Protein AF-A0A942GLH0-F1 (afdb_monomer)

Sequence (120 aa):
VSQIEAGRIKAFAVTTGQRLNDHPTLRHYPTLQEMGLRNFNLTIWHGLYAPRGTPPAVTQRLNAAMRAALRDPVFIQRQNALGALVATDNRITPEGHRAFVTNQINQLRVVIEAAGQFAD

Nearest PDB structures (foldseek):
  2f5x-assembly3_C  TM=9.292E-01  e=9.327E-06  Bordetella pertussis Tohama I
  5oku-assembly1_A  TM=9.054E-01  e=2.329E-04  Rhodopseudomonas palustris CGA009
  8hk9-assembly2_A  TM=7.800E-01  e=3.180E-03  Piscinibacter sakaiensis

Mean predicted aligned error: 3.08 Å

Solvent-accessible surface area (backbone atoms only — not comparable to full-atom values): 7408 Å² total; per-residue (Å²): 89,68,53,50,77,70,66,76,45,87,82,76,59,40,45,40,78,58,65,46,72,91,31,92,72,59,40,82,34,48,22,40,36,82,72,67,44,73,89,41,58,63,76,93,82,86,85,89,86,76,67,92,84,64,52,67,71,57,55,50,52,52,46,52,53,49,57,52,50,66,66,32,67,68,52,46,51,55,36,40,68,58,73,42,81,78,76,82,59,61,60,71,39,77,67,37,32,51,53,49,52,54,50,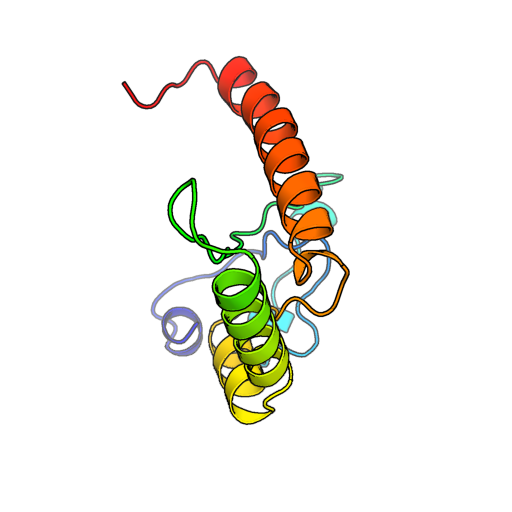49,53,58,57,48,48,57,52,39,62,73,65,73,61,72,98,120

Foldseek 3Di:
DVCVVVVVDDDAADQAPAFLCVAPRRNVHHHVCVVVPPPRHDDDDDDDDDDPPDDPVVVVVVLVVVLVLLPDPVSQVVCSNVVHHRDPDPCSPPVVVVVVVVVVCVVVVVVCVVVVDDPD

Structure (mmCIF, N/CA/C/O backbone):
data_AF-A0A942GLH0-F1
#
_entry.id   AF-A0A942GLH0-F1
#
loop_
_atom_site.group_PDB
_atom_site.id
_atom_site.type_symbol
_atom_site.label_atom_id
_atom_site.label_alt_id
_atom_site.label_comp_id
_atom_site.label_asym_id
_atom_site.label_entity_id
_atom_site.label_seq_id
_atom_site.pdbx_PDB_ins_code
_atom_site.Cartn_x
_atom_site.Cartn_y
_atom_site.Cartn_z
_atom_site.occupancy
_atom_site.B_iso_or_equiv
_atom_site.auth_seq_id
_atom_site.auth_comp_id
_atom_site.auth_asym_id
_atom_site.auth_atom_id
_atom_site.pdbx_PDB_model_num
ATOM 1 N N . VAL A 1 1 ? -2.685 -4.211 -14.332 1.00 90.44 1 VAL A N 1
ATOM 2 C CA . VAL A 1 1 ? -1.546 -4.225 -15.283 1.00 90.44 1 VAL A CA 1
ATOM 3 C C . VAL A 1 1 ? -1.939 -4.712 -16.677 1.00 90.44 1 VAL A C 1
ATOM 5 O O . VAL A 1 1 ? -1.594 -4.038 -17.635 1.00 90.44 1 VAL A O 1
ATOM 8 N N . SER A 1 2 ? -2.729 -5.783 -16.808 1.00 93.50 2 SER A N 1
ATOM 9 C CA . SER A 1 2 ? -3.151 -6.364 -18.103 1.00 93.50 2 SER A CA 1
ATOM 10 C C . SER A 1 2 ? -3.710 -5.387 -19.148 1.00 93.50 2 SER A C 1
ATOM 12 O O . SER A 1 2 ? -3.547 -5.594 -20.343 1.00 93.50 2 SER A O 1
ATOM 14 N N . GLN A 1 3 ? -4.355 -4.298 -18.725 1.00 95.50 3 GLN A N 1
ATOM 15 C CA . GLN A 1 3 ? -4.838 -3.249 -19.631 1.00 95.50 3 GLN A CA 1
ATOM 16 C C . GLN A 1 3 ? -3.704 -2.522 -20.372 1.00 95.50 3 GLN A C 1
ATOM 18 O O . GLN A 1 3 ? -3.867 -2.168 -21.538 1.00 95.50 3 GLN A O 1
ATOM 23 N N . ILE A 1 4 ? -2.567 -2.320 -19.697 1.00 96.19 4 ILE A N 1
ATOM 24 C CA . ILE A 1 4 ? -1.349 -1.723 -20.261 1.00 96.19 4 ILE A CA 1
ATOM 25 C C . ILE A 1 4 ? -0.727 -2.707 -21.255 1.00 96.19 4 ILE A C 1
ATOM 27 O O . ILE A 1 4 ? -0.427 -2.338 -22.382 1.00 96.19 4 ILE A O 1
ATOM 31 N N . GLU A 1 5 ? -0.597 -3.975 -20.855 1.00 94.12 5 GLU A N 1
ATOM 32 C CA . GLU A 1 5 ? -0.011 -5.046 -21.678 1.00 94.12 5 GLU A CA 1
ATOM 33 C C . GLU A 1 5 ? -0.807 -5.291 -22.961 1.00 94.12 5 GLU A C 1
ATOM 35 O O . GLU A 1 5 ? -0.231 -5.498 -24.023 1.00 94.12 5 GLU A O 1
ATOM 40 N N . ALA A 1 6 ? -2.136 -5.207 -22.878 1.00 96.75 6 ALA A N 1
ATOM 41 C CA . ALA A 1 6 ? -3.029 -5.328 -24.024 1.00 96.75 6 ALA A CA 1
ATOM 42 C C . ALA A 1 6 ? -3.052 -4.079 -24.929 1.00 96.75 6 ALA A C 1
ATOM 44 O O . ALA A 1 6 ? -3.819 -4.049 -25.889 1.00 96.75 6 ALA A O 1
ATOM 45 N N . GLY A 1 7 ? -2.302 -3.019 -24.604 1.00 95.69 7 GLY A N 1
ATOM 46 C CA . GLY A 1 7 ? -2.294 -1.764 -25.364 1.00 95.69 7 GLY A CA 1
ATOM 47 C C . GLY A 1 7 ? -3.612 -0.982 -25.312 1.00 95.69 7 GLY A C 1
ATOM 48 O O . GLY A 1 7 ? -3.802 -0.051 -26.089 1.00 95.69 7 GLY A O 1
ATOM 49 N N . ARG A 1 8 ? -4.531 -1.339 -24.402 1.00 97.69 8 ARG A N 1
ATOM 50 C CA . ARG A 1 8 ? -5.845 -0.682 -24.273 1.00 97.69 8 ARG A CA 1
ATOM 51 C C . ARG A 1 8 ? -5.768 0.658 -23.553 1.00 97.69 8 ARG A C 1
ATOM 53 O O . ARG A 1 8 ? -6.656 1.487 -23.717 1.00 97.69 8 ARG A O 1
ATOM 60 N N . ILE A 1 9 ? -4.724 0.863 -22.753 1.00 97.06 9 ILE A N 1
ATOM 61 C CA . ILE A 1 9 ? -4.447 2.131 -22.080 1.00 97.06 9 ILE A CA 1
ATOM 62 C C . ILE A 1 9 ? -2.976 2.504 -22.224 1.00 97.06 9 ILE A C 1
ATOM 64 O O . ILE A 1 9 ? -2.098 1.642 -22.274 1.00 97.06 9 ILE A O 1
ATOM 68 N N . LYS A 1 10 ? -2.706 3.810 -22.219 1.00 96.50 10 LYS A N 1
ATOM 69 C CA . LYS A 1 10 ? -1.351 4.352 -22.142 1.00 96.50 10 LYS A CA 1
ATOM 70 C C . LYS A 1 10 ? -1.008 4.652 -20.685 1.00 96.50 10 LYS A C 1
ATOM 72 O O . LYS A 1 10 ? -1.669 5.468 -20.051 1.00 96.50 10 LYS A O 1
ATOM 77 N N . ALA A 1 11 ? 0.028 4.001 -20.167 1.00 96.50 11 ALA A N 1
ATOM 78 C CA . ALA A 1 11 ? 0.637 4.374 -18.895 1.00 96.50 11 ALA A CA 1
ATOM 79 C C . ALA A 1 11 ? 1.756 5.403 -19.122 1.00 96.50 11 ALA A C 1
ATOM 81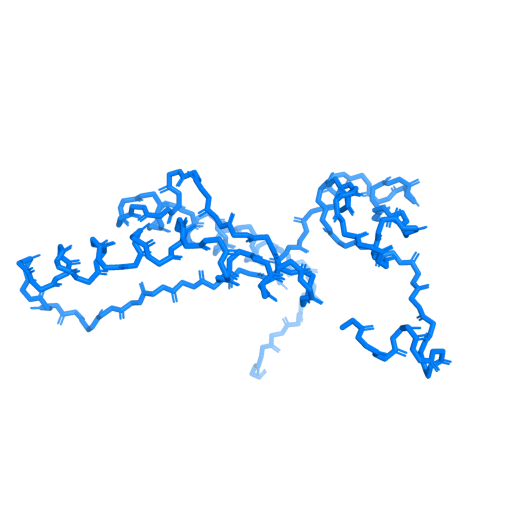 O O . ALA A 1 11 ? 2.393 5.416 -20.177 1.00 96.50 11 ALA A O 1
ATOM 82 N N . PHE A 1 12 ? 1.972 6.277 -18.138 1.00 97.38 12 PHE A N 1
ATOM 83 C CA . PHE A 1 12 ? 2.957 7.363 -18.217 1.00 97.38 12 PHE A CA 1
ATOM 84 C C . PHE A 1 12 ? 4.037 7.253 -17.143 1.00 97.38 12 PHE A C 1
ATOM 86 O O . PHE A 1 12 ? 5.205 7.481 -17.435 1.00 97.38 12 PHE A O 1
ATOM 93 N N . ALA A 1 13 ? 3.656 6.883 -15.921 1.00 97.94 13 ALA A N 1
ATOM 94 C CA . ALA A 1 13 ? 4.549 6.812 -14.776 1.00 97.94 13 ALA A CA 1
ATOM 95 C C . ALA A 1 13 ? 3.998 5.866 -13.704 1.00 97.94 13 ALA A C 1
ATOM 97 O O . ALA A 1 13 ? 2.815 5.515 -13.720 1.00 97.94 13 ALA A O 1
ATOM 98 N N . VAL A 1 14 ? 4.849 5.516 -12.743 1.00 97.56 14 VAL A N 1
ATOM 99 C CA . VAL A 1 14 ? 4.463 4.925 -11.457 1.00 97.56 14 VAL A CA 1
ATOM 100 C C . VAL A 1 14 ? 4.596 5.960 -10.334 1.00 97.56 14 VAL A C 1
ATOM 102 O O . VAL A 1 14 ? 5.420 6.873 -10.395 1.00 97.56 14 VAL A O 1
ATOM 105 N N . THR A 1 15 ? 3.785 5.824 -9.287 1.00 97.31 15 THR A N 1
ATOM 106 C CA . THR A 1 15 ? 3.769 6.743 -8.132 1.00 97.31 15 THR A CA 1
ATOM 107 C C . THR A 1 15 ? 4.631 6.268 -6.960 1.00 97.31 15 THR A C 1
ATOM 109 O O . THR A 1 15 ? 4.663 6.909 -5.909 1.00 97.31 15 THR A O 1
ATOM 112 N N . THR A 1 16 ? 5.310 5.131 -7.123 1.00 96.69 16 THR A N 1
ATOM 113 C CA . THR A 1 16 ? 6.239 4.571 -6.145 1.00 96.69 16 THR A CA 1
ATOM 114 C C . THR A 1 16 ? 7.486 5.435 -6.011 1.00 96.69 16 THR A C 1
ATOM 116 O O . THR A 1 16 ? 7.950 6.055 -6.968 1.00 96.69 16 THR A O 1
ATOM 119 N N . GLY A 1 17 ? 8.079 5.412 -4.818 1.00 95.56 17 GLY A N 1
ATOM 120 C CA . GLY A 1 17 ? 9.318 6.134 -4.538 1.00 95.56 17 GLY A CA 1
ATOM 121 C C . GLY A 1 17 ? 10.534 5.666 -5.354 1.00 95.56 17 GLY A C 1
ATOM 122 O O . GLY A 1 17 ? 11.527 6.379 -5.432 1.00 95.56 17 GLY A O 1
ATOM 123 N N . GLN A 1 18 ? 10.471 4.470 -5.936 1.00 95.12 18 GLN A N 1
ATOM 124 C CA . GLN A 1 18 ? 11.503 3.857 -6.775 1.00 95.12 18 GLN A CA 1
ATOM 125 C C . GLN A 1 18 ? 10.833 3.082 -7.914 1.00 95.12 18 GLN A C 1
ATOM 127 O O . GLN A 1 18 ? 9.651 2.731 -7.819 1.00 95.12 18 GLN A O 1
ATOM 132 N N . ARG A 1 19 ? 11.575 2.804 -8.990 1.00 96.31 19 ARG A N 1
ATOM 133 C CA . ARG A 1 19 ? 11.076 1.986 -10.103 1.00 96.31 19 ARG A CA 1
ATOM 134 C C . ARG A 1 19 ? 10.741 0.567 -9.649 1.00 96.31 19 ARG A C 1
ATOM 136 O O . ARG A 1 19 ? 11.426 -0.016 -8.813 1.00 96.31 19 ARG A O 1
ATOM 143 N N . LEU A 1 20 ? 9.719 -0.016 -10.271 1.00 95.88 20 LEU A N 1
ATOM 144 C CA . LEU A 1 20 ? 9.342 -1.419 -10.092 1.00 95.88 20 LEU A CA 1
ATOM 145 C C . LEU A 1 20 ? 10.206 -2.317 -10.991 1.00 95.88 20 LEU A C 1
ATOM 147 O O . LEU A 1 20 ? 9.701 -2.914 -11.937 1.00 95.88 20 LEU A O 1
ATOM 151 N N . ASN A 1 21 ? 11.516 -2.371 -10.729 1.00 94.81 21 ASN A N 1
ATOM 152 C CA . ASN A 1 21 ? 12.498 -3.036 -11.602 1.00 94.81 21 ASN A CA 1
ATOM 153 C C . ASN A 1 21 ? 12.191 -4.524 -11.848 1.00 94.81 21 ASN A C 1
ATOM 155 O O . ASN A 1 21 ? 12.366 -5.011 -12.966 1.00 94.81 21 ASN A O 1
ATOM 159 N N . ASP A 1 22 ? 11.666 -5.211 -10.833 1.00 92.69 22 ASP A N 1
ATOM 160 C CA . ASP A 1 22 ? 11.338 -6.641 -10.888 1.00 92.69 22 ASP A CA 1
ATOM 161 C C . ASP A 1 22 ? 9.966 -6.925 -11.523 1.00 92.69 22 ASP A C 1
ATOM 163 O O . ASP A 1 22 ? 9.556 -8.080 -11.670 1.00 92.69 22 ASP A O 1
ATOM 167 N N . HIS A 1 23 ? 9.223 -5.883 -11.903 1.00 96.19 23 HIS A N 1
ATOM 168 C CA . HIS A 1 23 ? 7.927 -6.037 -12.545 1.00 96.19 23 HIS A CA 1
ATOM 169 C C . HIS A 1 23 ? 8.092 -6.117 -14.076 1.00 96.19 23 HIS A C 1
ATOM 171 O O . HIS A 1 23 ? 8.572 -5.154 -14.675 1.00 96.19 23 HIS A O 1
ATOM 177 N N . PRO A 1 24 ? 7.586 -7.165 -14.763 1.00 93.50 24 PRO A N 1
ATOM 178 C CA . PRO A 1 24 ? 7.759 -7.346 -16.213 1.00 93.50 24 PRO A CA 1
ATOM 179 C C . PRO A 1 24 ? 7.337 -6.137 -17.065 1.00 93.50 24 PRO A C 1
ATOM 181 O O . PRO A 1 24 ? 8.085 -5.693 -17.931 1.00 93.50 24 PRO A O 1
ATOM 184 N N . THR A 1 25 ? 6.157 -5.584 -16.774 1.00 95.31 25 THR A N 1
ATOM 185 C CA . THR A 1 25 ? 5.556 -4.459 -17.512 1.00 95.31 25 THR A CA 1
ATOM 186 C C . THR A 1 25 ? 5.883 -3.090 -16.912 1.00 95.31 25 THR A C 1
ATOM 188 O O . THR A 1 25 ? 6.290 -2.176 -17.626 1.00 95.31 25 THR A O 1
ATOM 191 N N . LEU A 1 26 ? 5.727 -2.918 -15.595 1.00 96.88 26 LEU A N 1
ATOM 192 C CA . LEU A 1 26 ? 5.826 -1.606 -14.955 1.00 96.88 26 LEU A CA 1
ATOM 193 C C . LEU A 1 26 ? 7.257 -1.046 -14.874 1.00 96.88 26 LEU A C 1
ATOM 195 O O . LEU A 1 26 ? 7.407 0.171 -14.786 1.00 96.88 26 LEU A O 1
ATOM 199 N N . ARG A 1 27 ? 8.302 -1.884 -14.984 1.00 96.31 27 ARG A N 1
ATOM 200 C CA . ARG A 1 27 ? 9.717 -1.447 -14.990 1.00 96.31 27 ARG A CA 1
ATOM 201 C C . ARG A 1 27 ? 10.054 -0.412 -16.071 1.00 96.31 27 ARG A C 1
ATOM 203 O O . ARG A 1 27 ? 11.006 0.353 -15.928 1.00 96.31 27 ARG A O 1
ATOM 210 N N . HIS A 1 28 ? 9.280 -0.393 -17.157 1.00 95.38 28 HIS A N 1
ATOM 211 C CA . HIS A 1 28 ? 9.500 0.490 -18.300 1.00 95.38 28 HIS A CA 1
ATOM 212 C C . HIS A 1 28 ? 9.037 1.933 -18.053 1.00 95.38 28 HIS A C 1
ATOM 214 O O . HIS A 1 28 ? 9.422 2.827 -18.805 1.00 95.38 28 HIS A O 1
ATOM 220 N N . TYR A 1 29 ? 8.260 2.184 -16.996 1.00 97.31 29 TYR A N 1
ATOM 221 C CA . TYR A 1 29 ? 7.732 3.512 -16.693 1.00 97.31 29 TYR A CA 1
ATOM 222 C C . TYR A 1 29 ? 8.572 4.222 -15.625 1.00 97.31 29 TYR A C 1
ATOM 224 O O . TYR A 1 29 ? 8.978 3.588 -14.647 1.00 97.31 29 TYR A O 1
ATOM 232 N N . PRO A 1 30 ? 8.845 5.528 -15.795 1.00 98.06 30 PRO A N 1
ATOM 233 C CA . PRO A 1 30 ? 9.527 6.311 -14.778 1.00 98.06 30 PRO A CA 1
ATOM 234 C C . PRO A 1 30 ? 8.672 6.467 -13.523 1.00 98.06 30 PRO A C 1
ATOM 236 O O . PRO A 1 30 ? 7.444 6.372 -13.563 1.00 98.06 30 PRO A O 1
ATOM 239 N N . THR A 1 31 ? 9.322 6.757 -12.405 1.00 98.38 31 THR A N 1
ATOM 240 C CA . THR A 1 31 ? 8.625 7.311 -11.241 1.00 98.38 31 THR A CA 1
ATOM 241 C C . THR A 1 31 ? 8.261 8.772 -11.502 1.00 98.38 31 THR A C 1
ATOM 243 O O . THR A 1 31 ? 8.940 9.468 -12.259 1.00 98.38 31 THR A O 1
ATOM 246 N N . LEU A 1 32 ? 7.245 9.292 -10.815 1.00 98.38 32 LEU A N 1
ATOM 247 C CA . LEU A 1 32 ? 6.947 10.728 -10.865 1.00 98.38 32 LEU A CA 1
ATOM 248 C C . LEU A 1 32 ? 8.105 11.611 -10.359 1.00 98.38 32 LEU A C 1
ATOM 250 O O . LEU A 1 32 ? 8.259 12.743 -10.815 1.00 98.38 32 LEU A O 1
ATOM 254 N N . GLN A 1 33 ? 8.964 11.085 -9.483 1.00 97.75 33 GLN A N 1
ATOM 255 C CA . GLN A 1 33 ? 10.167 11.790 -9.028 1.00 97.75 33 GLN A CA 1
ATOM 256 C C . GLN A 1 33 ? 11.194 11.984 -10.142 1.00 97.75 33 GLN A C 1
ATOM 258 O O . GLN A 1 33 ? 11.738 13.077 -10.281 1.00 97.75 33 GLN A O 1
ATOM 263 N N . GLU A 1 34 ? 11.418 10.962 -10.971 1.00 97.62 34 GLU A N 1
ATOM 264 C CA . GLU A 1 34 ? 12.287 11.056 -12.156 1.00 97.62 34 GLU A CA 1
ATOM 265 C C . GLU A 1 34 ? 11.731 12.036 -13.202 1.00 97.62 34 GLU A C 1
ATOM 267 O O . GLU A 1 34 ? 12.476 12.532 -14.042 1.00 97.62 34 GLU A O 1
ATOM 272 N N . MET A 1 35 ? 10.434 12.348 -13.127 1.00 97.88 35 MET A N 1
ATOM 273 C CA . MET A 1 35 ? 9.758 13.339 -13.968 1.00 97.88 35 MET A CA 1
ATOM 274 C C . MET A 1 35 ? 9.734 14.750 -13.358 1.00 97.88 35 MET A C 1
ATOM 276 O O . MET A 1 35 ? 9.084 15.641 -13.900 1.00 97.88 35 MET A O 1
ATOM 280 N N . GLY A 1 36 ? 10.430 14.973 -12.239 1.00 97.25 36 GLY A N 1
ATOM 281 C CA . GLY A 1 36 ? 10.583 16.292 -11.621 1.00 97.25 36 GLY A CA 1
ATOM 282 C C . GLY A 1 36 ? 9.661 16.570 -10.432 1.00 97.25 36 GLY A C 1
ATOM 283 O O . GLY A 1 36 ? 9.856 17.581 -9.753 1.00 97.25 36 GLY A O 1
ATOM 284 N N . LEU A 1 37 ? 8.721 15.674 -10.101 1.00 97.38 37 LEU A N 1
ATOM 285 C CA . LEU A 1 37 ? 7.917 15.778 -8.876 1.00 97.38 37 LEU A CA 1
ATOM 286 C C . LEU A 1 37 ? 8.722 15.257 -7.681 1.00 97.38 37 LEU A C 1
ATOM 288 O O . LEU A 1 37 ? 8.568 14.118 -7.239 1.00 97.38 37 LEU A O 1
ATOM 292 N N . ARG A 1 38 ? 9.637 16.093 -7.182 1.00 94.88 38 ARG A N 1
ATOM 293 C CA . ARG A 1 38 ? 10.558 15.749 -6.087 1.00 94.88 38 ARG A CA 1
ATOM 294 C C . ARG A 1 38 ? 9.802 15.185 -4.881 1.00 94.88 38 ARG A C 1
ATOM 296 O O . ARG A 1 38 ? 8.784 15.735 -4.474 1.00 94.88 38 ARG A O 1
ATOM 303 N N . ASN A 1 39 ? 10.335 14.114 -4.294 1.00 92.44 39 ASN A N 1
ATOM 304 C CA . ASN A 1 39 ? 9.778 13.420 -3.127 1.00 92.44 39 ASN A CA 1
ATOM 305 C C . ASN A 1 39 ? 8.373 12.816 -3.333 1.00 92.44 39 ASN A C 1
ATOM 307 O O . ASN A 1 39 ? 7.741 12.407 -2.357 1.00 92.44 39 ASN A O 1
ATOM 311 N N . PHE A 1 40 ? 7.868 12.732 -4.572 1.00 96.00 40 PHE A N 1
ATOM 312 C CA . PHE A 1 40 ? 6.586 12.090 -4.845 1.00 96.00 40 PHE A CA 1
ATOM 313 C C . PHE A 1 40 ? 6.668 10.581 -4.596 1.00 96.00 40 PHE A C 1
ATOM 315 O O . PHE A 1 40 ? 7.241 9.822 -5.376 1.00 96.00 40 PHE A O 1
ATOM 322 N N . ASN A 1 41 ? 6.041 10.139 -3.513 1.00 94.75 41 ASN A N 1
ATOM 323 C CA . ASN A 1 41 ? 5.866 8.733 -3.193 1.00 94.75 41 ASN A CA 1
ATOM 324 C C . ASN A 1 41 ? 4.497 8.550 -2.540 1.00 94.75 41 ASN A C 1
ATOM 326 O O . ASN A 1 41 ? 4.344 8.727 -1.330 1.00 94.75 41 ASN A O 1
ATOM 330 N N . LEU A 1 42 ? 3.501 8.220 -3.357 1.00 94.12 42 LEU A N 1
ATOM 331 C CA . LEU A 1 42 ? 2.148 7.941 -2.895 1.00 94.12 42 LEU A CA 1
ATOM 332 C C . LEU A 1 42 ? 1.728 6.585 -3.443 1.00 94.12 42 LEU A C 1
ATOM 334 O O . LEU A 1 42 ? 1.554 6.402 -4.648 1.00 94.12 42 LEU A O 1
ATOM 338 N N . THR A 1 43 ? 1.583 5.621 -2.544 1.00 93.44 43 THR A N 1
ATOM 339 C CA . THR A 1 43 ? 1.207 4.251 -2.888 1.00 93.44 43 THR A CA 1
ATOM 340 C C . THR A 1 43 ? -0.063 3.872 -2.149 1.00 93.44 43 THR A C 1
ATOM 342 O O . THR A 1 43 ? -0.299 4.321 -1.027 1.00 93.44 43 THR A O 1
ATOM 345 N N . ILE A 1 44 ? -0.884 3.039 -2.784 1.00 94.12 44 ILE A N 1
ATOM 346 C CA . ILE A 1 44 ? -2.063 2.470 -2.140 1.00 94.12 44 ILE A CA 1
ATOM 347 C C . ILE A 1 44 ? -1.626 1.233 -1.364 1.00 94.12 44 ILE A C 1
ATOM 349 O O . ILE A 1 44 ? -1.095 0.277 -1.931 1.00 94.12 44 ILE A O 1
ATOM 353 N N . TRP A 1 45 ? -1.833 1.272 -0.054 1.00 95.31 45 TRP A N 1
ATOM 354 C CA . TRP A 1 45 ? -1.488 0.199 0.867 1.00 95.31 45 TRP A CA 1
ATOM 355 C C . TRP A 1 45 ? -2.747 -0.498 1.385 1.00 95.31 45 TRP A C 1
ATOM 357 O O . TRP A 1 45 ? -3.837 0.068 1.399 1.00 95.31 45 TRP A O 1
ATOM 367 N N . HIS A 1 46 ? -2.575 -1.739 1.836 1.00 96.06 46 HIS A N 1
ATOM 368 C CA . HIS A 1 46 ? -3.639 -2.559 2.407 1.00 96.06 46 HIS A CA 1
ATOM 369 C C . HIS A 1 46 ? -3.297 -2.884 3.861 1.00 96.06 46 HIS A C 1
ATOM 371 O O . HIS A 1 46 ? -2.139 -3.146 4.182 1.00 96.06 46 HIS A O 1
ATOM 377 N N . GLY A 1 47 ? -4.299 -2.858 4.739 1.00 95.62 47 GLY A N 1
ATOM 378 C CA . GLY A 1 47 ? -4.154 -3.180 6.158 1.00 95.62 47 GLY A CA 1
ATOM 379 C C . GLY A 1 47 ? -5.211 -4.180 6.611 1.00 95.62 47 GLY A C 1
ATOM 380 O O . GLY A 1 47 ? -6.311 -4.212 6.061 1.00 95.62 47 GLY A O 1
ATOM 381 N N . LEU A 1 48 ? -4.879 -4.980 7.624 1.00 96.31 48 LEU A N 1
ATOM 382 C CA . LEU 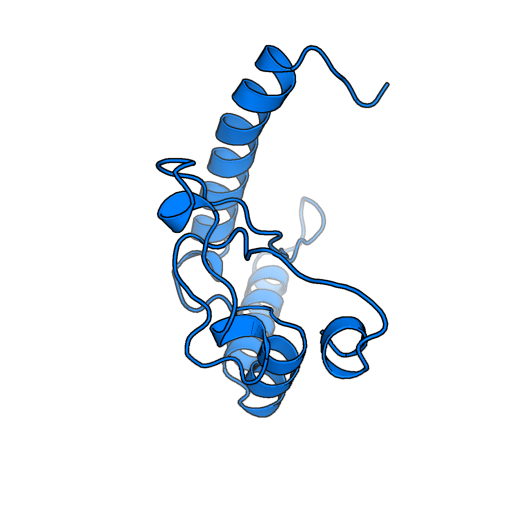A 1 48 ? -5.801 -5.919 8.260 1.00 96.31 48 LEU A CA 1
ATOM 383 C C . LEU A 1 48 ? -6.189 -5.398 9.644 1.00 96.31 48 LEU A C 1
ATOM 385 O O . LEU A 1 48 ? -5.325 -5.053 10.449 1.00 96.31 48 LEU A O 1
ATOM 389 N N . TYR A 1 49 ? -7.489 -5.378 9.927 1.00 96.88 49 TYR A N 1
ATOM 390 C CA . TYR A 1 49 ? -8.042 -4.871 11.178 1.00 96.88 49 TYR A CA 1
ATOM 391 C C . TYR A 1 49 ? -8.985 -5.892 11.806 1.00 96.88 49 TYR A C 1
ATOM 393 O O . TYR A 1 49 ? -9.575 -6.723 11.120 1.00 96.88 49 TYR A O 1
ATOM 401 N N . ALA A 1 50 ? -9.142 -5.794 13.122 1.00 96.38 50 ALA A N 1
ATOM 402 C CA . ALA A 1 50 ? -10.148 -6.518 13.884 1.00 96.38 50 ALA A CA 1
ATOM 403 C C . ALA A 1 50 ? -10.942 -5.519 14.745 1.00 96.38 50 ALA A C 1
ATOM 405 O O . ALA A 1 50 ? -10.409 -4.452 15.074 1.00 96.38 50 ALA A O 1
ATOM 406 N N . PRO A 1 51 ? -12.192 -5.834 15.128 1.00 98.00 51 PRO A N 1
ATOM 407 C CA . PRO A 1 51 ? -12.998 -4.965 15.978 1.00 98.00 51 PRO A CA 1
ATOM 408 C C . PRO A 1 51 ? -12.305 -4.596 17.296 1.00 98.00 51 PRO A C 1
ATOM 410 O O . PRO A 1 51 ? -11.525 -5.374 17.860 1.00 98.00 51 PRO A O 1
ATOM 413 N N . ARG A 1 52 ? -12.634 -3.415 17.831 1.00 96.69 52 ARG A N 1
ATOM 414 C CA . ARG A 1 52 ? -12.185 -2.995 19.165 1.00 96.69 52 ARG A CA 1
ATOM 415 C C . ARG A 1 52 ? -12.618 -4.033 20.207 1.00 96.69 52 ARG A C 1
ATOM 417 O O . ARG A 1 52 ? -13.764 -4.460 20.213 1.00 96.69 52 ARG A O 1
ATOM 424 N N . GLY A 1 53 ? -11.697 -4.410 21.094 1.00 96.62 53 GLY A N 1
ATOM 425 C CA . GLY A 1 53 ? -11.950 -5.407 22.140 1.00 96.62 53 GLY A CA 1
ATOM 426 C C . GLY A 1 53 ? -11.736 -6.860 21.708 1.00 96.62 53 GLY A C 1
ATOM 427 O O . GLY A 1 53 ? -11.898 -7.752 22.535 1.00 96.62 53 GLY A O 1
ATOM 428 N N . THR A 1 54 ? -11.329 -7.117 20.457 1.00 97.94 54 THR A N 1
ATOM 429 C CA . THR A 1 54 ? -10.924 -8.468 20.031 1.00 97.94 54 THR A CA 1
ATOM 430 C C . THR A 1 54 ? -9.835 -9.013 20.972 1.00 97.94 54 THR A C 1
ATOM 432 O O . THR A 1 54 ? -8.834 -8.319 21.181 1.00 97.94 54 THR A O 1
ATOM 435 N N . PRO A 1 55 ? -9.986 -10.233 21.528 1.00 98.12 55 PRO A N 1
ATOM 436 C CA . PRO A 1 55 ? -9.029 -10.778 22.485 1.00 98.12 55 PRO A CA 1
ATOM 437 C C . PRO A 1 55 ? -7.593 -10.838 21.934 1.00 98.12 55 PRO A C 1
ATOM 439 O O . PRO A 1 55 ? -7.412 -11.207 20.767 1.00 98.12 55 PRO A O 1
ATOM 442 N N . PRO A 1 56 ? -6.558 -10.573 22.759 1.00 96.00 56 PRO A N 1
ATOM 443 C CA . PRO A 1 56 ? -5.162 -10.572 22.309 1.00 96.00 56 PRO A CA 1
ATOM 444 C C . PRO A 1 56 ? -4.723 -11.875 21.631 1.00 96.00 56 PRO A C 1
ATOM 446 O O . PRO A 1 56 ? -4.013 -11.849 20.632 1.00 96.00 56 PRO A O 1
ATOM 449 N N . ALA A 1 57 ? -5.192 -13.025 22.120 1.00 97.81 57 ALA A N 1
ATOM 450 C CA . ALA A 1 57 ? -4.870 -14.318 21.517 1.00 97.81 57 ALA A CA 1
ATOM 451 C C . ALA A 1 57 ? -5.394 -14.445 20.070 1.00 97.81 57 ALA A C 1
ATOM 453 O O . ALA A 1 57 ? -4.741 -15.043 19.214 1.00 97.81 57 ALA A O 1
ATOM 454 N N . VAL A 1 58 ? -6.555 -13.851 19.767 1.00 98.12 58 VAL A N 1
ATOM 455 C CA . VAL A 1 58 ? -7.144 -13.870 18.419 1.00 98.12 58 VAL A CA 1
ATOM 456 C C . VAL A 1 58 ? -6.353 -12.962 17.482 1.00 98.12 58 VAL A C 1
ATOM 458 O O . VAL A 1 58 ? -6.006 -13.377 16.377 1.00 98.12 58 VAL A O 1
ATOM 461 N N . THR A 1 59 ? -6.014 -11.747 17.919 1.00 96.44 59 THR A N 1
ATOM 462 C CA . THR A 1 59 ? -5.230 -10.811 17.095 1.00 96.44 59 THR A CA 1
ATOM 463 C C . THR A 1 59 ? -3.816 -11.330 16.835 1.00 96.44 59 THR A C 1
ATOM 465 O O . THR A 1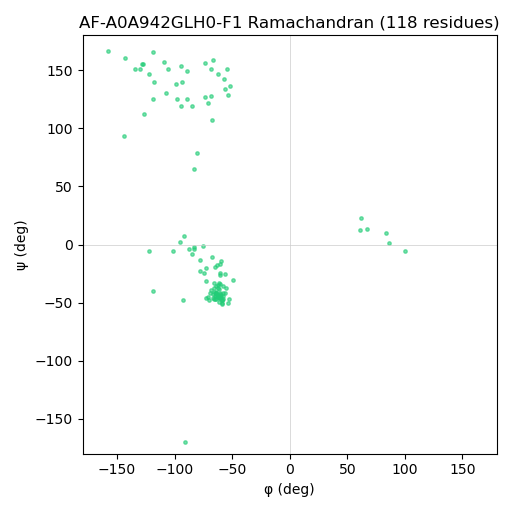 59 ? -3.328 -11.213 15.710 1.00 96.44 59 THR A O 1
ATOM 468 N N . GLN A 1 60 ? -3.191 -11.986 17.817 1.00 96.62 60 GLN A N 1
ATOM 469 C CA . GLN A 1 60 ? -1.906 -12.670 17.644 1.00 96.62 60 GLN A CA 1
ATOM 470 C C . GLN A 1 60 ? -1.994 -13.790 16.603 1.00 96.62 60 GLN A C 1
ATOM 472 O O . GLN A 1 60 ? -1.153 -13.857 15.705 1.00 96.62 60 GLN A O 1
ATOM 477 N N . ARG A 1 61 ? -3.034 -14.633 16.666 1.00 98.00 61 ARG A N 1
ATOM 478 C CA . ARG A 1 61 ? -3.247 -15.706 15.682 1.00 98.00 61 ARG A CA 1
ATOM 479 C C . ARG A 1 61 ? -3.462 -15.157 14.269 1.00 98.00 61 ARG A C 1
ATOM 481 O O . ARG A 1 61 ? -2.867 -15.676 13.326 1.00 98.00 61 ARG A O 1
ATOM 488 N N . LEU A 1 62 ? -4.272 -14.107 14.120 1.00 97.69 62 LEU A N 1
ATOM 489 C CA . LEU A 1 62 ? -4.497 -13.444 12.830 1.00 97.69 62 LEU A CA 1
ATOM 490 C C . LEU A 1 62 ? -3.204 -12.837 12.274 1.00 97.69 62 LEU A C 1
ATOM 492 O O . LEU A 1 62 ? -2.889 -13.040 11.103 1.00 97.69 62 LEU A O 1
ATOM 496 N N . ASN A 1 63 ? -2.423 -12.144 13.109 1.00 97.19 63 ASN A N 1
ATOM 497 C CA . ASN A 1 63 ? -1.151 -11.566 12.684 1.00 97.19 63 ASN A CA 1
ATOM 498 C C . ASN A 1 63 ? -0.141 -12.649 12.274 1.00 97.19 63 ASN A C 1
ATOM 500 O O . ASN A 1 63 ? 0.520 -12.504 11.248 1.00 97.19 63 ASN A O 1
ATOM 504 N N . ALA A 1 64 ? -0.058 -13.755 13.019 1.00 97.75 64 ALA A N 1
ATOM 505 C CA . ALA A 1 64 ? 0.809 -14.878 12.671 1.00 97.75 64 ALA A CA 1
ATOM 506 C C . ALA A 1 64 ? 0.434 -15.493 11.310 1.00 97.75 64 ALA A C 1
ATOM 508 O O . ALA A 1 64 ? 1.309 -15.682 10.465 1.00 97.75 64 ALA A O 1
ATOM 509 N N . ALA A 1 65 ? -0.859 -15.736 11.069 1.00 97.88 65 ALA A N 1
ATOM 510 C CA . 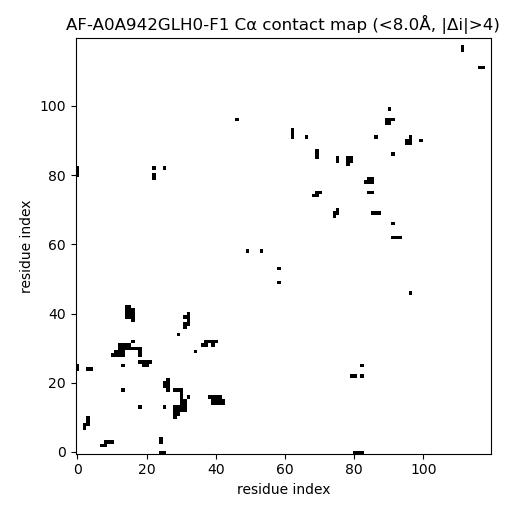ALA A 1 65 ? -1.349 -16.252 9.791 1.00 97.88 65 ALA A CA 1
ATOM 511 C C . ALA A 1 65 ? -1.086 -15.276 8.632 1.00 97.88 65 ALA A C 1
ATOM 513 O O . ALA A 1 65 ? -0.605 -15.684 7.577 1.00 97.88 65 ALA A O 1
ATOM 514 N N . MET A 1 66 ? -1.327 -13.977 8.844 1.00 97.50 66 MET A N 1
ATOM 515 C CA . MET A 1 66 ? -1.019 -12.937 7.862 1.00 97.50 66 MET A CA 1
ATOM 516 C C . MET A 1 66 ? 0.473 -12.941 7.515 1.00 97.50 66 MET A C 1
ATOM 518 O O . MET A 1 66 ? 0.829 -13.018 6.345 1.00 97.50 66 MET A O 1
ATOM 522 N N . ARG A 1 67 ? 1.363 -12.927 8.514 1.00 96.94 67 ARG A N 1
ATOM 523 C CA . ARG A 1 67 ? 2.818 -12.943 8.289 1.00 96.94 67 ARG A CA 1
ATOM 524 C C . ARG A 1 67 ? 3.293 -14.199 7.558 1.00 96.94 67 ARG A C 1
ATOM 526 O O . ARG A 1 67 ? 4.251 -14.107 6.796 1.00 96.94 67 ARG A O 1
ATOM 533 N N . ALA A 1 68 ? 2.647 -15.345 7.775 1.00 97.25 68 ALA A N 1
ATOM 534 C CA . ALA A 1 68 ? 2.913 -16.553 7.000 1.00 97.25 68 ALA A CA 1
ATOM 535 C C . ALA A 1 68 ? 2.506 -16.371 5.526 1.00 97.25 68 ALA A C 1
ATOM 537 O O . ALA A 1 68 ? 3.314 -16.638 4.642 1.00 97.25 68 ALA A O 1
ATOM 538 N N . ALA A 1 69 ? 1.312 -15.831 5.259 1.00 96.94 69 ALA A N 1
ATOM 539 C CA . ALA A 1 69 ? 0.839 -15.570 3.897 1.00 96.94 69 ALA A CA 1
ATOM 540 C C . ALA A 1 69 ? 1.712 -14.550 3.142 1.00 96.94 69 ALA A C 1
ATOM 542 O O . ALA A 1 69 ? 1.993 -14.737 1.963 1.00 96.94 69 ALA A O 1
ATOM 543 N N . LEU A 1 70 ? 2.215 -13.507 3.814 1.00 97.31 70 LEU A N 1
ATOM 544 C CA . LEU A 1 70 ? 3.111 -12.517 3.191 1.00 97.31 70 LEU A CA 1
ATOM 545 C C . LEU A 1 70 ? 4.491 -13.090 2.812 1.00 97.31 70 LEU A C 1
ATOM 547 O O . LEU A 1 70 ? 5.257 -12.422 2.124 1.00 97.31 70 LEU A O 1
ATOM 551 N N . ARG A 1 71 ? 4.822 -14.308 3.258 1.00 96.94 71 ARG A N 1
ATOM 552 C CA . ARG A 1 71 ? 6.047 -15.036 2.886 1.00 96.94 71 ARG A CA 1
ATOM 553 C C . ARG A 1 71 ? 5.800 -16.115 1.834 1.00 96.94 71 ARG A C 1
ATOM 555 O O . ARG A 1 71 ? 6.760 -16.729 1.379 1.00 96.94 71 ARG A O 1
ATOM 562 N N . ASP A 1 72 ? 4.544 -16.360 1.470 1.00 98.12 72 ASP A N 1
ATOM 563 C CA . ASP A 1 72 ? 4.194 -17.363 0.475 1.00 98.12 72 ASP A CA 1
ATOM 564 C C . ASP A 1 72 ? 4.630 -16.898 -0.931 1.00 98.12 72 ASP A C 1
ATOM 566 O O . ASP A 1 72 ? 4.194 -15.835 -1.390 1.00 98.12 72 ASP A O 1
ATOM 570 N N . PRO A 1 73 ? 5.481 -17.662 -1.644 1.00 97.19 73 PRO A N 1
ATOM 571 C CA . PRO A 1 73 ? 5.981 -17.255 -2.955 1.00 97.19 73 PRO A CA 1
ATOM 572 C C . PRO A 1 73 ? 4.874 -17.071 -3.995 1.00 97.19 73 PRO A C 1
ATOM 574 O O . PRO A 1 73 ? 4.968 -16.177 -4.835 1.00 97.19 73 PRO A O 1
ATOM 577 N N . VAL A 1 74 ? 3.809 -17.880 -3.932 1.00 97.88 74 VAL A N 1
ATOM 578 C CA . VAL A 1 74 ? 2.679 -17.783 -4.869 1.00 97.88 74 VAL A CA 1
ATOM 579 C C . VAL A 1 74 ? 1.895 -16.498 -4.617 1.00 97.88 74 VAL A C 1
ATOM 581 O O . VAL A 1 74 ? 1.533 -15.797 -5.566 1.00 97.88 74 VAL A O 1
ATOM 584 N N . PHE A 1 75 ? 1.666 -16.144 -3.352 1.00 97.12 75 PHE A N 1
ATOM 585 C CA . PHE A 1 75 ? 1.071 -14.871 -2.970 1.00 97.12 75 PHE A CA 1
ATOM 586 C C . PHE A 1 75 ? 1.918 -13.699 -3.472 1.00 97.12 75 PHE A C 1
ATOM 588 O O . PHE A 1 75 ? 1.388 -12.833 -4.168 1.00 97.12 75 PHE A O 1
ATOM 595 N N . ILE A 1 76 ? 3.227 -13.700 -3.198 1.00 96.56 76 ILE A N 1
ATOM 596 C CA . ILE A 1 76 ? 4.152 -12.642 -3.639 1.00 96.56 76 ILE A CA 1
ATOM 597 C C . ILE A 1 76 ? 4.134 -12.499 -5.164 1.00 96.56 76 ILE A C 1
ATOM 599 O O . ILE A 1 76 ? 3.986 -11.387 -5.673 1.00 96.56 76 ILE A O 1
ATOM 603 N N . GLN A 1 77 ? 4.214 -13.610 -5.898 1.00 95.75 77 GLN A N 1
ATOM 604 C CA . GLN A 1 77 ? 4.178 -13.607 -7.360 1.00 95.75 77 GLN A CA 1
ATOM 605 C C . GLN A 1 77 ? 2.873 -13.001 -7.893 1.00 95.75 77 GLN A C 1
ATOM 607 O O . GLN A 1 77 ? 2.902 -12.181 -8.813 1.00 95.75 77 GLN A O 1
ATOM 612 N N . ARG A 1 78 ? 1.729 -13.374 -7.307 1.00 95.94 78 ARG A N 1
ATOM 613 C CA . ARG A 1 78 ? 0.416 -12.846 -7.705 1.00 95.94 78 ARG A CA 1
ATOM 614 C C . ARG A 1 78 ? 0.280 -11.357 -7.407 1.00 95.94 78 ARG A C 1
ATOM 616 O O . ARG A 1 78 ? -0.243 -10.636 -8.249 1.00 95.94 78 ARG A O 1
ATOM 623 N N . GLN A 1 79 ? 0.770 -10.887 -6.259 1.00 96.12 79 GLN A N 1
ATOM 624 C CA . GLN A 1 79 ? 0.774 -9.454 -5.951 1.00 96.12 79 GLN A CA 1
ATOM 625 C C . GLN A 1 79 ? 1.682 -8.682 -6.913 1.00 96.12 79 GLN A C 1
ATOM 627 O O . GLN A 1 79 ? 1.249 -7.672 -7.470 1.00 96.12 79 GLN A O 1
ATOM 632 N N . ASN A 1 80 ? 2.883 -9.198 -7.200 1.00 94.81 80 ASN A N 1
ATOM 633 C C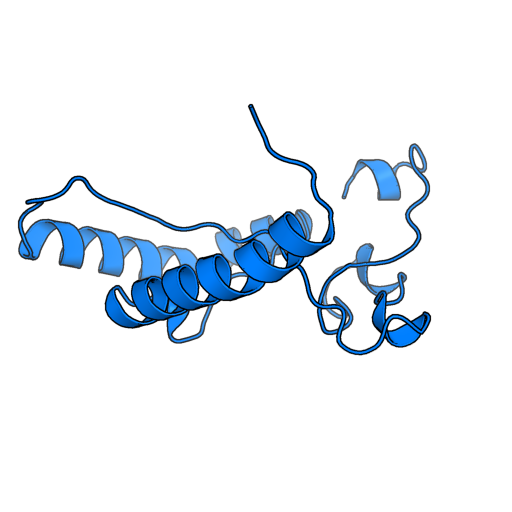A . ASN A 1 80 ? 3.790 -8.568 -8.157 1.00 94.81 80 ASN A CA 1
ATOM 634 C C . ASN A 1 80 ? 3.159 -8.481 -9.553 1.00 94.81 80 ASN A C 1
ATOM 636 O O . ASN A 1 80 ? 3.217 -7.426 -10.164 1.00 94.81 80 ASN A O 1
ATOM 640 N N . ALA A 1 81 ? 2.471 -9.524 -10.031 1.00 94.06 81 ALA A N 1
ATOM 641 C CA . ALA A 1 81 ? 1.764 -9.490 -11.320 1.00 94.06 81 ALA A CA 1
ATOM 642 C C . ALA A 1 81 ? 0.658 -8.412 -11.393 1.00 94.06 81 ALA A C 1
ATOM 644 O O . ALA A 1 81 ? 0.298 -7.942 -12.476 1.00 94.06 81 ALA A O 1
ATOM 645 N N . LEU A 1 82 ? 0.113 -8.005 -10.243 1.00 94.00 82 LEU A N 1
ATOM 646 C CA . LEU A 1 82 ? -0.858 -6.915 -10.132 1.00 94.00 82 LEU A CA 1
ATOM 647 C C . LEU A 1 82 ? -0.201 -5.535 -9.967 1.00 94.00 82 LEU A C 1
ATOM 649 O O . LEU A 1 82 ? -0.916 -4.532 -9.974 1.00 94.00 82 LEU A O 1
ATOM 653 N N . GLY A 1 83 ? 1.128 -5.458 -9.858 1.00 93.38 83 GLY A N 1
ATOM 654 C CA . GLY A 1 83 ? 1.858 -4.223 -9.567 1.00 93.38 83 GLY A CA 1
ATOM 655 C C . GLY A 1 83 ? 1.950 -3.880 -8.079 1.00 93.38 83 GLY A C 1
ATOM 656 O O . GLY A 1 83 ? 2.367 -2.773 -7.742 1.00 93.38 83 GLY A O 1
ATOM 657 N N . ALA A 1 84 ? 1.555 -4.793 -7.188 1.00 94.38 84 ALA A N 1
ATOM 658 C CA . ALA A 1 84 ? 1.600 -4.593 -5.746 1.00 94.38 84 ALA A CA 1
ATOM 659 C C . ALA A 1 84 ? 2.905 -5.130 -5.141 1.00 94.38 84 ALA A C 1
ATOM 661 O O . ALA A 1 84 ? 3.377 -6.214 -5.482 1.00 94.38 84 ALA A O 1
ATOM 662 N N . LEU A 1 85 ? 3.454 -4.379 -4.185 1.00 92.12 85 LEU A N 1
ATOM 663 C CA . LEU A 1 85 ? 4.611 -4.784 -3.393 1.00 92.12 85 LEU A CA 1
ATOM 664 C C . LEU A 1 85 ? 4.143 -5.349 -2.053 1.00 92.12 85 LEU A C 1
ATOM 666 O O . LEU A 1 85 ? 3.419 -4.687 -1.306 1.00 92.12 85 LEU A O 1
ATOM 670 N N . VAL A 1 86 ? 4.574 -6.568 -1.738 1.00 95.50 86 VAL A N 1
ATOM 671 C CA . VAL A 1 86 ? 4.272 -7.201 -0.452 1.00 95.50 86 VAL A CA 1
ATOM 672 C C . VAL A 1 86 ? 5.111 -6.548 0.645 1.00 95.50 86 VAL A C 1
ATOM 674 O O . VAL A 1 86 ? 6.331 -6.460 0.534 1.00 95.50 86 VAL A O 1
ATOM 677 N N . ALA A 1 87 ? 4.459 -6.083 1.712 1.00 94.69 87 ALA A N 1
ATOM 678 C CA . ALA A 1 87 ? 5.154 -5.509 2.857 1.00 94.69 87 ALA A CA 1
ATOM 679 C C . ALA A 1 87 ? 5.946 -6.593 3.606 1.00 94.69 87 ALA A C 1
ATOM 681 O O . ALA A 1 87 ? 5.397 -7.625 3.991 1.00 94.69 87 ALA A O 1
ATOM 682 N N . THR A 1 88 ? 7.232 -6.336 3.833 1.00 93.19 88 THR A N 1
ATOM 683 C CA . THR A 1 88 ? 8.160 -7.237 4.541 1.00 93.19 88 THR A CA 1
ATOM 684 C C . THR A 1 88 ? 8.812 -6.584 5.762 1.00 93.19 88 THR A C 1
ATOM 686 O O . THR A 1 88 ? 9.508 -7.253 6.522 1.00 93.19 88 THR A O 1
ATOM 689 N N . ASP A 1 89 ? 8.567 -5.288 5.960 1.00 95.00 89 ASP A N 1
ATOM 690 C CA . ASP A 1 89 ? 9.108 -4.473 7.045 1.00 95.00 89 ASP A CA 1
ATOM 691 C C . ASP A 1 89 ? 8.195 -4.470 8.288 1.00 95.00 89 ASP A C 1
ATOM 693 O O . ASP A 1 89 ? 7.222 -5.222 8.388 1.00 95.00 89 ASP A O 1
ATOM 697 N N . ASN A 1 90 ? 8.493 -3.594 9.251 1.00 95.56 90 ASN A N 1
ATOM 698 C CA . ASN A 1 90 ? 7.755 -3.487 10.511 1.00 95.56 90 ASN A CA 1
ATOM 699 C C . ASN A 1 90 ? 6.262 -3.161 10.348 1.00 95.56 90 ASN A C 1
ATOM 701 O O . ASN A 1 90 ? 5.509 -3.364 11.297 1.00 95.56 90 ASN A O 1
ATOM 705 N N . ARG A 1 91 ? 5.785 -2.730 9.172 1.00 96.25 91 ARG A N 1
ATOM 706 C CA . ARG A 1 91 ? 4.347 -2.526 8.924 1.00 96.25 91 ARG A CA 1
ATOM 707 C C . ARG A 1 91 ? 3.524 -3.807 9.079 1.00 96.25 91 ARG A C 1
ATOM 709 O O . ARG A 1 91 ? 2.314 -3.718 9.230 1.00 96.25 91 ARG A O 1
ATOM 716 N N . ILE A 1 92 ? 4.145 -4.990 9.074 1.00 96.62 92 ILE A N 1
ATOM 717 C CA . ILE A 1 92 ? 3.436 -6.266 9.274 1.00 96.62 92 ILE A CA 1
ATOM 718 C C . ILE A 1 92 ? 3.199 -6.614 10.754 1.00 96.62 92 ILE A C 1
ATOM 720 O O . ILE A 1 92 ? 2.573 -7.639 11.042 1.00 96.62 92 ILE A O 1
ATOM 724 N N . THR A 1 93 ? 3.694 -5.810 11.701 1.00 95.50 93 THR A N 1
ATOM 725 C CA . THR A 1 93 ? 3.388 -5.958 13.135 1.00 95.50 93 THR A CA 1
ATOM 726 C C . THR A 1 93 ? 2.221 -5.052 13.538 1.00 95.50 93 THR A C 1
ATOM 728 O O . THR A 1 93 ? 2.006 -4.018 12.901 1.00 95.50 93 THR A O 1
ATOM 731 N N . PRO A 1 94 ? 1.455 -5.386 14.594 1.00 94.62 94 PRO A N 1
ATOM 732 C CA . PRO A 1 94 ? 0.376 -4.519 15.071 1.00 94.62 94 PRO A CA 1
ATOM 733 C C . PRO A 1 94 ? 0.847 -3.098 15.423 1.00 94.62 94 PRO A C 1
ATOM 735 O O . PRO A 1 94 ? 0.179 -2.118 15.086 1.00 94.62 94 PRO A O 1
ATOM 738 N N . GLU A 1 95 ? 2.005 -2.975 16.073 1.00 95.25 95 GLU A N 1
ATOM 739 C CA . GLU A 1 95 ? 2.577 -1.697 16.505 1.00 95.25 95 GLU A CA 1
ATOM 740 C C . GLU A 1 95 ? 3.081 -0.882 15.312 1.00 95.25 95 GLU A C 1
ATOM 742 O O . GLU A 1 95 ? 2.787 0.311 15.209 1.00 95.25 95 GLU A O 1
ATOM 747 N N . GLY A 1 96 ? 3.800 -1.526 14.388 1.00 97.31 96 GLY A N 1
ATOM 748 C CA . GLY A 1 96 ? 4.327 -0.863 13.201 1.00 97.31 96 GLY A CA 1
ATOM 749 C C . GLY A 1 96 ? 3.221 -0.441 12.239 1.00 97.31 96 GLY A C 1
ATOM 750 O O . GLY A 1 96 ? 3.263 0.674 11.722 1.00 97.31 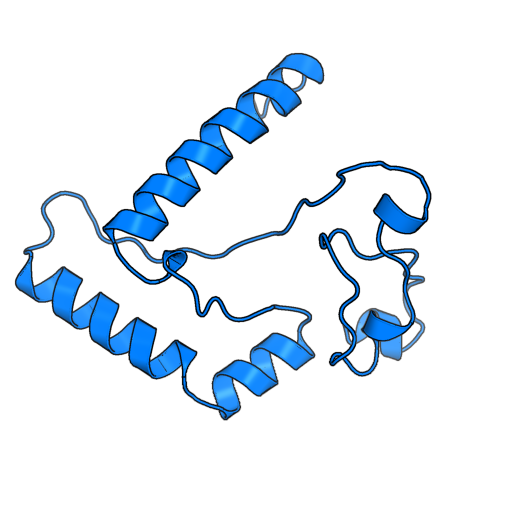96 GLY A O 1
ATOM 751 N N . HIS A 1 97 ? 2.180 -1.265 12.070 1.00 97.44 97 HIS A N 1
ATOM 752 C CA . HIS A 1 97 ? 0.993 -0.888 11.298 1.00 97.44 97 HIS A CA 1
ATOM 753 C C . HIS A 1 97 ? 0.280 0.317 11.915 1.00 97.44 97 HIS A C 1
ATOM 755 O O . HIS A 1 97 ? -0.044 1.270 11.210 1.00 97.44 97 HIS A O 1
ATOM 761 N N . ARG A 1 98 ? 0.093 0.336 13.243 1.00 96.69 98 ARG A N 1
ATOM 762 C CA . ARG A 1 98 ? -0.502 1.490 13.938 1.00 96.69 98 ARG A CA 1
ATOM 763 C C . ARG A 1 98 ? 0.305 2.767 13.704 1.00 96.69 98 ARG A C 1
ATOM 765 O O . ARG A 1 98 ? -0.282 3.792 13.370 1.00 96.69 98 ARG A O 1
ATOM 772 N N . ALA A 1 99 ? 1.626 2.708 13.868 1.00 98.12 99 ALA A N 1
ATOM 773 C CA . ALA A 1 99 ? 2.498 3.859 13.639 1.00 98.12 99 ALA A CA 1
ATOM 774 C C . ALA A 1 99 ? 2.415 4.353 12.186 1.00 98.12 99 ALA A C 1
ATOM 776 O O . ALA A 1 99 ? 2.300 5.555 11.940 1.00 98.12 99 ALA A O 1
ATOM 777 N N . PHE A 1 100 ? 2.405 3.421 11.230 1.00 97.56 100 PHE A N 1
ATOM 778 C CA . PHE A 1 100 ? 2.269 3.729 9.813 1.00 97.56 100 PHE A CA 1
ATOM 779 C C . PHE A 1 100 ? 0.939 4.423 9.499 1.00 97.56 100 PHE A C 1
ATOM 781 O O . PHE A 1 100 ? 0.953 5.488 8.887 1.00 97.56 100 PHE A O 1
ATOM 788 N N . VAL A 1 101 ? -0.194 3.892 9.970 1.00 97.94 101 VAL A N 1
ATOM 789 C CA . VAL A 1 101 ? -1.522 4.495 9.748 1.00 97.94 101 VAL A CA 1
ATOM 790 C C . VAL A 1 101 ? -1.601 5.903 10.336 1.00 97.94 101 VAL A C 1
ATOM 792 O O . VAL A 1 101 ? -2.049 6.818 9.649 1.00 97.94 101 VAL A O 1
ATOM 795 N N . THR A 1 102 ? -1.113 6.113 11.563 1.00 97.94 102 THR A N 1
ATOM 796 C CA . THR A 1 102 ? -1.061 7.452 12.175 1.00 97.94 102 THR A CA 1
ATOM 797 C C . THR A 1 102 ? -0.248 8.425 11.321 1.00 97.94 102 THR A C 1
ATOM 799 O O . THR A 1 102 ? -0.685 9.549 11.076 1.00 97.94 102 THR A O 1
ATOM 802 N N . ASN A 1 103 ? 0.910 7.992 10.815 1.00 97.00 103 ASN A N 1
ATOM 803 C CA . ASN A 1 103 ? 1.732 8.821 9.939 1.00 97.00 103 ASN A CA 1
ATOM 804 C C . ASN A 1 103 ? 1.024 9.143 8.610 1.00 97.00 103 ASN A C 1
ATOM 806 O O . ASN A 1 103 ? 1.061 10.283 8.156 1.00 97.00 103 ASN A O 1
ATOM 810 N N . GLN A 1 104 ? 0.339 8.165 8.008 1.00 97.00 104 GLN A N 1
ATOM 811 C CA . GLN A 1 104 ? -0.426 8.368 6.773 1.00 97.00 104 GLN A CA 1
ATOM 812 C C . GLN A 1 104 ? -1.589 9.344 6.968 1.00 97.00 104 GLN A C 1
ATOM 814 O O . GLN A 1 104 ? -1.788 10.212 6.123 1.00 97.00 104 GLN A O 1
ATOM 819 N N . ILE A 1 105 ? -2.311 9.261 8.091 1.00 97.19 105 ILE A N 1
ATOM 820 C CA . ILE A 1 105 ? -3.365 10.225 8.441 1.00 97.19 105 ILE A CA 1
ATOM 821 C C . ILE A 1 105 ? -2.786 11.640 8.524 1.00 97.19 105 ILE A C 1
ATOM 823 O O . ILE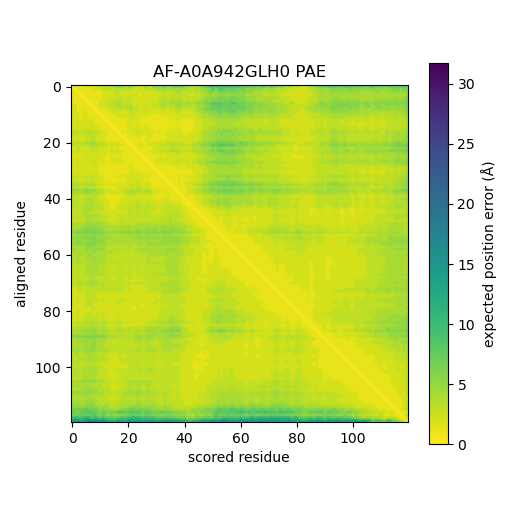 A 1 105 ? -3.340 12.562 7.929 1.00 97.19 105 ILE A O 1
ATOM 827 N N . ASN A 1 106 ? -1.659 11.812 9.219 1.00 96.94 106 ASN A N 1
ATOM 828 C CA . ASN A 1 106 ? -1.027 13.123 9.373 1.00 96.94 106 ASN A CA 1
ATOM 829 C C . ASN A 1 106 ? -0.545 13.688 8.031 1.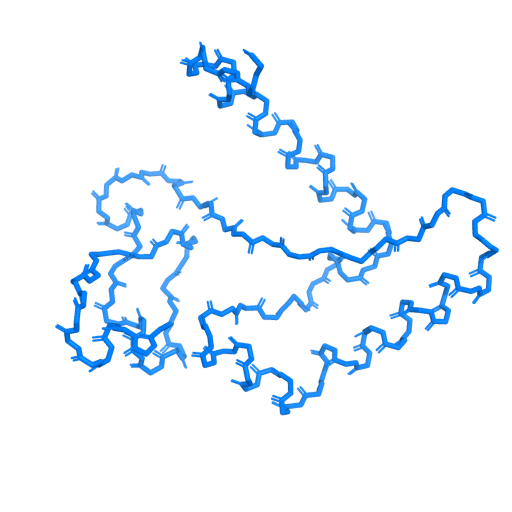00 96.94 106 ASN A C 1
ATOM 831 O O . ASN A 1 106 ? -0.789 14.854 7.733 1.00 96.94 106 ASN A O 1
ATOM 835 N N . GLN A 1 107 ? 0.101 12.861 7.206 1.00 94.06 107 GLN A N 1
ATOM 836 C CA . GLN A 1 107 ? 0.593 13.273 5.892 1.00 94.06 107 GLN A CA 1
ATOM 837 C C . GLN A 1 107 ? -0.556 13.662 4.952 1.00 94.06 107 GLN A C 1
ATOM 839 O O . GLN A 1 107 ? -0.493 14.702 4.299 1.00 94.06 107 GLN A O 1
ATOM 844 N N . LEU A 1 108 ? -1.607 12.840 4.876 1.00 95.12 108 LEU A N 1
ATOM 845 C CA . LEU A 1 108 ? -2.727 13.077 3.964 1.00 95.12 108 LEU A CA 1
ATOM 846 C C . LEU A 1 108 ? -3.609 14.239 4.415 1.00 95.12 108 LEU A C 1
ATOM 848 O O . LEU A 1 108 ? -4.120 14.951 3.556 1.00 95.12 108 LEU A O 1
ATOM 852 N N . ARG A 1 109 ? -3.739 14.484 5.727 1.00 96.12 109 ARG A N 1
ATOM 853 C CA . ARG A 1 109 ? -4.444 15.664 6.247 1.00 96.12 109 ARG A CA 1
ATOM 854 C C . ARG A 1 109 ? -3.886 16.953 5.646 1.00 96.12 109 ARG A C 1
ATOM 856 O O . ARG A 1 109 ? -4.656 17.725 5.095 1.00 96.12 109 ARG A O 1
ATOM 863 N N . VAL A 1 110 ? -2.564 17.132 5.676 1.00 95.44 110 VAL A N 1
ATOM 864 C CA . VAL A 1 110 ? -1.904 18.329 5.123 1.00 95.44 110 VAL A CA 1
ATOM 865 C C . VAL A 1 110 ? -2.223 18.504 3.636 1.00 95.44 110 VAL A C 1
ATOM 867 O O . VAL A 1 110 ? -2.491 19.614 3.186 1.00 95.44 110 VAL A O 1
ATOM 870 N N . VAL A 1 111 ? -2.220 17.410 2.867 1.00 93.88 111 VAL A N 1
ATOM 871 C CA . VAL A 1 111 ? -2.525 17.444 1.428 1.00 93.88 111 VAL A CA 1
ATOM 872 C C . VAL A 1 111 ? -3.987 17.816 1.174 1.00 93.88 111 VAL A C 1
ATOM 874 O O . VAL A 1 111 ? -4.257 18.654 0.319 1.00 93.88 111 VAL A O 1
ATOM 877 N N . ILE A 1 112 ? -4.920 17.209 1.910 1.00 96.06 112 ILE A N 1
ATOM 878 C CA . ILE A 1 112 ? -6.364 17.454 1.775 1.00 96.06 112 ILE A CA 1
ATOM 879 C C . ILE A 1 112 ? -6.702 18.898 2.163 1.00 96.06 112 ILE A C 1
ATOM 881 O O . ILE A 1 112 ? -7.384 19.591 1.411 1.00 96.06 112 ILE A O 1
ATOM 885 N N . GLU A 1 113 ? -6.172 19.380 3.290 1.00 96.56 113 GLU A N 1
ATOM 886 C CA . GLU A 1 113 ? -6.360 20.761 3.749 1.00 96.56 113 GLU A CA 1
ATOM 887 C C . GLU A 1 113 ? -5.808 21.770 2.735 1.00 96.56 113 GLU A C 1
ATOM 889 O O . GLU A 1 113 ? -6.485 22.742 2.408 1.00 96.56 113 GLU A O 1
ATOM 894 N N . ALA A 1 114 ? -4.619 21.516 2.177 1.00 96.56 114 ALA A N 1
ATOM 895 C CA . ALA A 1 114 ? -4.034 22.372 1.146 1.00 96.56 114 ALA A CA 1
ATOM 896 C C . ALA A 1 114 ? -4.841 22.370 -0.164 1.00 96.56 114 ALA A C 1
ATOM 898 O O . ALA A 1 114 ? -4.884 23.384 -0.860 1.00 96.56 114 ALA A O 1
ATOM 899 N N . ALA A 1 115 ? -5.473 21.245 -0.511 1.00 96.50 115 ALA A N 1
ATOM 900 C CA . ALA A 1 115 ? -6.320 21.136 -1.695 1.00 96.50 115 ALA A CA 1
ATOM 901 C C . ALA A 1 115 ? -7.676 21.844 -1.525 1.00 96.50 115 ALA A C 1
ATOM 903 O O . ALA A 1 115 ? -8.298 22.201 -2.525 1.00 96.50 115 ALA A O 1
ATOM 904 N N . GLY A 1 116 ? -8.148 22.025 -0.285 1.00 96.62 116 GLY A N 1
ATOM 905 C CA . GLY A 1 116 ? -9.457 22.615 0.009 1.00 96.62 116 GLY A CA 1
ATOM 906 C C . GLY A 1 116 ? -10.635 21.803 -0.546 1.00 96.62 116 GLY A C 1
ATOM 907 O O . GLY A 1 116 ? -11.693 22.368 -0.807 1.00 96.62 116 GLY A O 1
ATOM 908 N N . GLN A 1 117 ? -10.437 20.503 -0.782 1.00 93.44 117 GLN A N 1
ATOM 909 C CA . GLN A 1 117 ? -11.443 19.578 -1.305 1.00 93.44 117 GLN A CA 1
ATOM 910 C C . GLN A 1 117 ? -11.695 18.482 -0.277 1.00 93.44 117 GLN A C 1
ATOM 912 O O . GLN A 1 117 ? -10.761 17.795 0.142 1.00 93.44 117 GLN A O 1
ATOM 917 N N . PHE A 1 118 ? -12.957 18.315 0.102 1.00 93.81 118 PHE A N 1
ATOM 918 C CA . PHE A 1 118 ? -13.395 17.365 1.119 1.00 93.81 118 PHE A CA 1
ATOM 919 C C . PHE A 1 118 ? -14.362 16.350 0.504 1.00 93.81 118 PHE A C 1
ATOM 921 O O . PHE A 1 118 ? -14.779 16.488 -0.645 1.00 93.81 118 PHE A O 1
ATOM 928 N N . ALA A 1 119 ? -14.615 15.258 1.220 1.00 90.44 119 ALA A N 1
ATOM 929 C CA . ALA A 1 119 ? -15.406 14.146 0.695 1.00 90.44 119 ALA A CA 1
ATOM 930 C C . ALA A 1 119 ? -16.926 14.341 0.863 1.00 90.44 119 ALA A C 1
ATOM 932 O O . ALA A 1 119 ? -17.684 13.515 0.354 1.00 90.44 119 ALA A O 1
ATOM 933 N N . ASP A 1 120 ? -17.342 15.379 1.592 1.00 80.06 120 ASP A N 1
ATOM 934 C CA . ASP A 1 120 ? -18.714 15.717 1.977 1.00 80.06 120 ASP A CA 1
ATOM 935 C C . ASP A 1 120 ? -19.252 16.989 1.301 1.00 80.06 120 ASP A C 1
ATOM 937 O O . ASP A 1 120 ? -18.465 17.926 1.032 1.00 80.06 120 ASP A O 1
#

pLDDT: mean 95.97, std 2.18, range [80.06, 98.38]

Secondary structure (DSSP, 8-state):
-HHHHTTSS----B-SSS--TTSTTGGGSPBTTTTT-TT------------TT--HHHHHHHHHHHHHHTT-HHHHHHHHHTTPPPP-SGGGSHHHHHHHHHHHHHHHHHHHHHHT----

Radius of gyration: 17.35 Å; Cα contacts (8 Å, |Δi|>4): 95; chains: 1; bounding box: 31×40×48 Å